Protein AF-A0A183BE70-F1 (afdb_monomer_lite)

Organism: NCBI:txid27848

pLDDT: mean 85.97, std 14.42, range [34.66, 97.31]

Sequence (106 aa):
MLV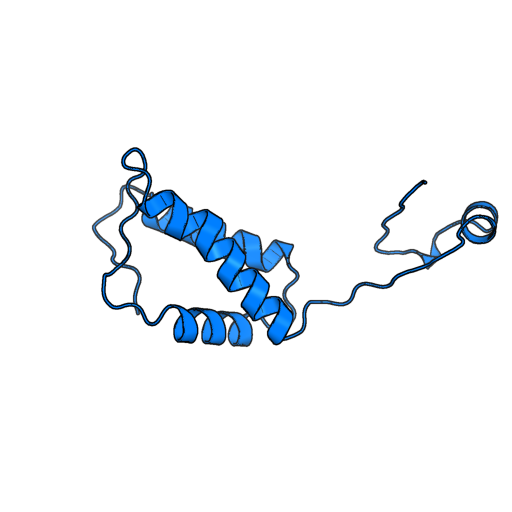LASNQPEQFDWAINDRMDEIVEFDLPGLSERERLVRHYFDIYLLQPSLDSRQRIRLANNIDYAGECTEVARRTEGFSGREISKIAVAWQERVSAPTHLTTIVN

Foldseek 3Di:
DDDDDDPCPVPDDPVVVVVDPDDDDDDADDLVRQLVLLLVLCCVQAVVLCVDPVAQGPADPDDPSSVVSSVVSVVQPPDHSVRSNVVSNVVSCVRRDPPDDDHPDD

Radius of gyration: 19.02 Å; chains: 1; bounding box: 44×25×52 Å

Secondary structure (DSSP, 8-state):
------S-GGGS-HHHHTT-S-----PPP-HHHHHHHHHHHHIIIIIHHHH-TTS-----TT--HHHHHHHHHHHTTT--HHHHHHHHHHHHHHHHSSSS------

Structure (mmCIF, N/CA/C/O backbone):
data_AF-A0A183BE70-F1
#
_entry.id   AF-A0A183BE70-F1
#
loop_
_atom_site.group_PDB
_atom_site.id
_atom_site.type_symbol
_atom_site.label_atom_id
_atom_site.label_alt_id
_atom_site.label_comp_id
_atom_site.label_asym_id
_atom_site.label_entity_id
_atom_site.label_seq_id
_atom_site.pdbx_PDB_ins_code
_atom_site.Cartn_x
_atom_site.Cartn_y
_atom_site.Cartn_z
_atom_site.occupancy
_atom_site.B_iso_or_equiv
_atom_site.auth_seq_id
_atom_site.auth_comp_id
_atom_site.auth_asym_id
_atom_site.auth_atom_id
_atom_site.pdbx_PDB_model_num
ATOM 1 N N . MET A 1 1 ? -25.236 3.380 6.834 1.00 87.00 1 MET A N 1
ATOM 2 C CA . MET A 1 1 ? -23.889 2.894 7.185 1.00 87.00 1 MET A CA 1
ATOM 3 C C . MET A 1 1 ? -22.960 4.092 7.194 1.00 87.00 1 MET A C 1
ATOM 5 O O . MET A 1 1 ? -22.883 4.773 6.178 1.00 87.00 1 MET A O 1
ATOM 9 N N . LEU A 1 2 ? -22.360 4.392 8.344 1.00 91.56 2 LEU A N 1
ATOM 10 C CA . LEU A 1 2 ? -21.376 5.460 8.518 1.00 91.56 2 LEU A CA 1
ATOM 11 C C . LEU A 1 2 ? -20.021 4.794 8.771 1.00 91.56 2 LEU A C 1
ATOM 13 O O . LEU A 1 2 ? -19.960 3.860 9.561 1.00 91.56 2 LEU A O 1
ATOM 17 N N . VAL A 1 3 ? -18.968 5.250 8.092 1.00 92.75 3 VAL A N 1
ATOM 18 C CA . VAL A 1 3 ? -17.596 4.764 8.297 1.00 92.75 3 VAL A CA 1
ATOM 19 C C . VAL A 1 3 ? -16.756 5.937 8.780 1.00 92.75 3 VAL A C 1
ATOM 21 O O . VAL A 1 3 ? -16.743 6.989 8.140 1.00 92.75 3 VAL A O 1
ATOM 24 N N . LEU A 1 4 ? -16.082 5.753 9.911 1.00 92.38 4 LEU A N 1
ATOM 25 C CA . LEU A 1 4 ? -15.167 6.725 10.501 1.00 92.38 4 LEU A CA 1
ATOM 26 C C . LEU A 1 4 ? -13.740 6.180 10.412 1.00 92.38 4 LEU A C 1
ATOM 28 O O . LEU A 1 4 ? -13.525 4.979 10.547 1.00 92.38 4 LEU A O 1
ATOM 32 N N . ALA A 1 5 ? -12.772 7.065 10.192 1.00 93.50 5 ALA A N 1
ATOM 33 C CA . ALA A 1 5 ? -11.351 6.740 10.228 1.00 93.50 5 ALA A CA 1
ATOM 34 C C . ALA A 1 5 ? -10.628 7.803 11.057 1.00 93.50 5 ALA A C 1
ATOM 36 O O . ALA A 1 5 ? -10.798 9.000 10.817 1.00 93.50 5 ALA A O 1
ATOM 37 N N . SER A 1 6 ? -9.841 7.370 12.037 1.00 93.25 6 SER A N 1
ATOM 38 C CA . SER A 1 6 ? -9.035 8.241 12.890 1.00 93.25 6 SER A CA 1
ATOM 39 C C . SER A 1 6 ? -7.706 7.563 13.186 1.00 93.25 6 SER A C 1
ATOM 41 O O . SER A 1 6 ? -7.661 6.353 13.378 1.00 93.25 6 SER A O 1
ATOM 43 N N . ASN A 1 7 ? -6.640 8.359 13.257 1.00 92.88 7 ASN A N 1
ATOM 44 C CA . ASN A 1 7 ? -5.341 7.900 13.756 1.00 92.88 7 ASN A CA 1
ATOM 45 C C . ASN A 1 7 ? -5.268 7.935 15.294 1.00 92.88 7 ASN A C 1
ATOM 47 O O . ASN A 1 7 ? -4.262 7.524 15.857 1.00 92.88 7 ASN A O 1
ATOM 51 N N . GLN A 1 8 ? -6.288 8.499 15.950 1.00 91.69 8 GLN A N 1
ATOM 52 C CA . GLN A 1 8 ? -6.408 8.636 17.404 1.00 91.69 8 GLN A CA 1
ATOM 53 C C . GLN A 1 8 ? -7.846 8.281 17.822 1.00 91.69 8 GLN A C 1
ATOM 55 O O . GLN A 1 8 ? -8.633 9.178 18.149 1.00 91.69 8 GLN A O 1
ATOM 60 N N . PRO A 1 9 ? -8.265 7.007 17.704 1.00 90.38 9 PRO A N 1
ATOM 61 C CA . PRO A 1 9 ? -9.616 6.582 18.083 1.00 90.38 9 PRO A CA 1
ATOM 62 C C . PRO A 1 9 ? -9.921 6.819 19.571 1.00 90.38 9 PRO A C 1
ATOM 64 O O . PRO A 1 9 ? -11.065 7.069 19.937 1.00 90.38 9 PRO A O 1
ATOM 67 N N . GLU A 1 10 ? -8.903 6.831 20.430 1.00 89.75 10 GLU A N 1
ATOM 68 C CA . GLU A 1 10 ? -9.010 7.092 21.867 1.00 89.75 10 GLU A CA 1
ATOM 69 C C . GLU A 1 10 ? -9.510 8.503 22.217 1.00 89.75 10 GLU A C 1
ATOM 71 O O . GLU A 1 10 ? -9.926 8.747 23.348 1.00 89.75 10 GLU A O 1
ATOM 76 N N . GLN A 1 11 ? -9.485 9.439 21.262 1.00 92.75 11 GLN A N 1
ATOM 77 C CA . GLN A 1 11 ? -10.014 10.792 21.447 1.00 92.75 11 GLN A CA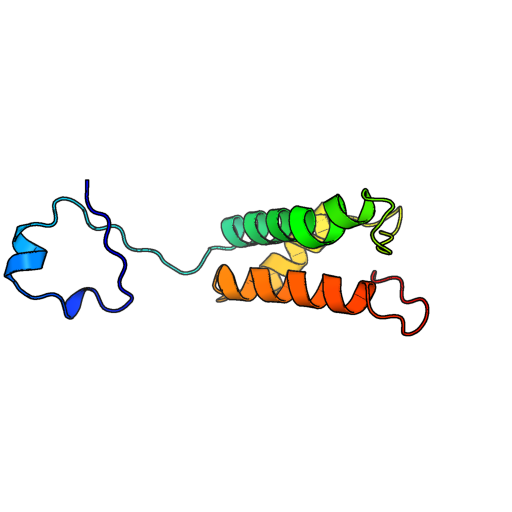 1
ATOM 78 C C . GLN A 1 11 ? -11.520 10.901 21.187 1.00 92.75 11 GLN A C 1
ATOM 80 O O . GLN A 1 11 ? -12.090 11.978 21.380 1.00 92.75 11 GLN A O 1
ATOM 85 N N . PHE A 1 12 ? -12.176 9.828 20.740 1.00 92.19 12 PHE A N 1
ATOM 86 C CA . PHE A 1 12 ? -13.620 9.847 20.557 1.00 92.19 12 PHE A CA 1
ATOM 87 C C . PHE A 1 12 ? -14.352 9.964 21.890 1.00 92.19 12 PHE A C 1
ATOM 89 O O . PHE A 1 12 ? -13.993 9.338 22.889 1.00 92.19 12 PHE A O 1
ATOM 96 N N . ASP A 1 13 ? -15.405 10.785 21.896 1.00 93.69 13 ASP A N 1
ATOM 97 C CA . ASP A 1 13 ? -16.253 10.912 23.068 1.00 93.69 13 ASP A CA 1
ATOM 98 C C . ASP A 1 13 ? -17.038 9.617 23.324 1.00 93.69 13 ASP A C 1
ATOM 100 O O . ASP A 1 13 ? -17.146 8.712 22.489 1.00 93.69 13 ASP A O 1
ATOM 104 N N . TRP A 1 14 ? -17.585 9.515 24.528 1.00 93.00 14 TRP A N 1
ATOM 105 C CA . TRP A 1 14 ? -18.336 8.341 24.955 1.00 93.00 14 TRP A CA 1
ATOM 106 C C . TRP A 1 14 ? -19.585 8.087 24.094 1.00 93.00 14 TRP A C 1
ATOM 108 O O . TRP A 1 14 ? -19.972 6.936 23.927 1.00 93.00 14 TRP A O 1
ATOM 118 N N . ALA A 1 15 ? -20.207 9.130 23.535 1.00 95.19 15 ALA A N 1
ATOM 119 C CA . ALA A 1 15 ? -21.454 9.016 22.784 1.00 95.19 15 ALA A CA 1
ATOM 120 C C . ALA A 1 15 ? -21.226 8.477 21.366 1.00 95.19 15 ALA A C 1
ATOM 122 O O . ALA A 1 15 ? -22.094 7.797 20.818 1.00 95.19 15 ALA A O 1
ATOM 123 N N . ILE A 1 16 ? -20.071 8.777 20.772 1.00 91.81 16 ILE A N 1
ATOM 124 C CA . ILE A 1 16 ? -19.622 8.190 19.509 1.00 91.81 16 ILE A CA 1
ATOM 125 C C . ILE A 1 16 ? -19.247 6.727 19.731 1.00 91.81 16 ILE A C 1
ATOM 127 O O . ILE A 1 16 ? -19.731 5.871 18.994 1.00 91.81 16 ILE A O 1
ATOM 131 N N . ASN A 1 17 ? -18.455 6.434 20.767 1.00 90.69 17 ASN A N 1
ATOM 132 C CA . ASN A 1 17 ? -18.036 5.064 21.077 1.00 90.69 17 ASN A CA 1
ATOM 133 C C . ASN A 1 17 ? -19.229 4.136 21.367 1.00 90.69 17 ASN A C 1
ATOM 135 O O . ASN A 1 17 ? -19.243 3.007 20.890 1.00 90.69 17 ASN A O 1
ATOM 139 N N . ASP A 1 18 ? -20.263 4.622 22.064 1.00 93.50 18 ASP A N 1
ATOM 140 C CA . ASP A 1 18 ? -21.503 3.870 22.340 1.00 93.50 18 ASP A CA 1
ATOM 141 C C . ASP A 1 18 ? -22.297 3.506 21.068 1.00 93.50 18 ASP A C 1
ATOM 143 O O . ASP A 1 18 ? -23.133 2.607 21.076 1.00 93.50 18 ASP A O 1
ATOM 147 N N . ARG A 1 19 ? -22.038 4.198 19.951 1.00 95.31 19 ARG A N 1
ATOM 148 C CA . ARG A 1 19 ? -22.733 4.015 18.666 1.00 95.31 19 ARG A CA 1
ATOM 149 C C . ARG A 1 19 ? -21.877 3.328 17.602 1.00 95.31 19 ARG A C 1
ATOM 151 O O . ARG A 1 19 ? -22.293 3.282 16.443 1.00 95.31 19 ARG A O 1
ATOM 158 N N . MET A 1 20 ? -20.684 2.855 17.955 1.00 91.88 20 MET A N 1
ATOM 159 C CA . MET A 1 20 ? -19.799 2.133 17.046 1.00 91.88 20 MET A CA 1
ATOM 160 C C . MET A 1 20 ? -19.964 0.630 17.249 1.00 91.88 20 MET A C 1
ATOM 162 O O . MET A 1 20 ? -19.561 0.091 18.273 1.00 91.88 20 MET A O 1
ATOM 166 N N . ASP A 1 21 ? -20.544 -0.038 16.251 1.00 94.81 21 ASP A N 1
ATOM 167 C CA . ASP A 1 21 ? -20.762 -1.487 16.297 1.00 94.81 21 ASP A CA 1
ATOM 168 C C . ASP A 1 21 ? -19.458 -2.277 16.083 1.00 94.81 21 ASP A C 1
ATOM 170 O O . ASP A 1 21 ? -19.221 -3.280 16.747 1.00 94.81 21 ASP A O 1
ATOM 174 N N . GLU A 1 22 ? -18.600 -1.815 15.167 1.00 91.62 22 GLU A N 1
ATOM 175 C CA . GLU A 1 22 ? -17.381 -2.513 14.742 1.00 91.62 22 GLU A CA 1
ATOM 176 C C . GLU A 1 22 ? -16.193 -1.547 14.672 1.00 91.62 22 GLU A C 1
ATOM 178 O O . GLU A 1 22 ? -16.297 -0.451 14.110 1.00 91.62 22 GLU A O 1
ATOM 183 N N . ILE A 1 23 ? -15.043 -1.972 15.203 1.00 89.88 23 ILE A N 1
ATOM 184 C CA . ILE A 1 23 ? -13.779 -1.227 15.152 1.00 89.88 23 ILE A CA 1
ATOM 185 C C . ILE A 1 23 ? -12.731 -2.109 14.491 1.00 89.88 23 ILE A C 1
ATOM 187 O O . ILE A 1 23 ? -12.477 -3.226 14.937 1.00 89.88 23 ILE A O 1
ATOM 191 N N . VAL A 1 24 ? -12.113 -1.592 13.433 1.00 93.25 24 VAL A N 1
ATOM 192 C CA . VAL A 1 24 ? -11.038 -2.277 12.715 1.00 93.25 24 VAL A CA 1
ATOM 193 C C . VAL A 1 24 ? -9.786 -1.422 12.793 1.00 93.25 24 VAL A C 1
ATOM 195 O O . VAL A 1 24 ? -9.777 -0.277 12.340 1.00 93.25 24 VAL A O 1
ATOM 198 N N . GLU A 1 25 ? -8.736 -1.991 13.373 1.00 91.62 25 GLU A N 1
ATOM 199 C CA . GLU A 1 25 ? -7.414 -1.381 13.422 1.00 91.62 25 GLU A CA 1
ATOM 200 C C . GLU A 1 25 ? -6.621 -1.731 12.158 1.00 91.62 25 GLU A C 1
ATOM 202 O O . GLU A 1 25 ? -6.714 -2.842 11.630 1.00 91.62 25 GLU A O 1
ATOM 207 N N . PHE A 1 26 ? -5.856 -0.761 11.658 1.00 92.31 26 PHE A N 1
ATOM 208 C CA . PHE A 1 26 ? -5.023 -0.921 10.472 1.00 92.31 26 PHE A CA 1
ATOM 209 C C . PHE A 1 26 ? -3.568 -0.627 10.815 1.00 92.31 26 PHE A C 1
ATOM 211 O O . PHE A 1 26 ? -3.180 0.530 10.977 1.00 92.31 26 PHE A O 1
ATOM 218 N N . ASP A 1 27 ? -2.764 -1.683 10.850 1.00 93.69 27 ASP A N 1
ATOM 219 C CA . ASP A 1 27 ? -1.316 -1.571 10.958 1.00 93.69 27 ASP A CA 1
ATOM 220 C C . ASP A 1 27 ? -0.667 -1.138 9.636 1.00 93.69 27 ASP A C 1
ATOM 222 O O . ASP A 1 2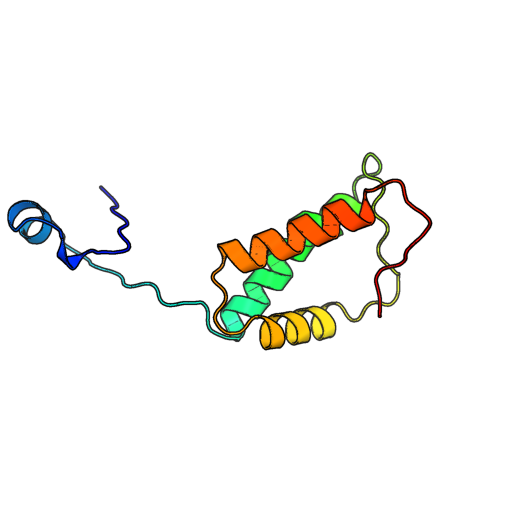7 ? -1.271 -1.120 8.555 1.00 93.69 27 ASP A O 1
ATOM 226 N N . LEU A 1 28 ? 0.626 -0.822 9.717 1.00 96.38 28 LEU A N 1
ATOM 227 C CA . LEU A 1 28 ? 1.463 -0.681 8.532 1.00 96.38 28 LEU A CA 1
ATOM 228 C C . LEU A 1 28 ? 1.488 -1.993 7.727 1.00 96.38 28 LEU A C 1
ATOM 230 O O . LEU A 1 28 ? 1.473 -3.082 8.303 1.00 96.38 28 LEU A O 1
ATOM 234 N N . PRO A 1 29 ? 1.571 -1.917 6.386 1.00 97.12 29 PRO A N 1
ATOM 235 C CA . PRO A 1 29 ? 1.542 -3.103 5.545 1.00 97.12 29 PRO A CA 1
ATOM 236 C C . PRO A 1 29 ? 2.735 -4.022 5.836 1.00 97.12 29 PRO A C 1
ATOM 238 O O . PRO A 1 29 ? 3.897 -3.594 5.822 1.00 97.12 29 PRO A O 1
ATOM 241 N N . GLY A 1 30 ? 2.447 -5.310 6.025 1.00 96.56 30 GLY A N 1
ATOM 242 C CA . GLY A 1 30 ? 3.447 -6.372 6.066 1.00 96.56 30 GLY A CA 1
ATOM 243 C C . GLY A 1 30 ? 4.138 -6.562 4.713 1.00 96.56 30 GLY A C 1
ATOM 244 O O . GLY A 1 30 ? 3.804 -5.927 3.714 1.00 96.56 30 GLY A O 1
ATOM 245 N N . LEU A 1 31 ? 5.147 -7.436 4.656 1.00 96.44 31 LEU A N 1
ATOM 246 C CA . LEU A 1 31 ? 5.934 -7.632 3.431 1.00 96.44 31 LEU A CA 1
ATOM 247 C C . LEU A 1 31 ? 5.056 -8.029 2.233 1.00 96.44 31 LEU A C 1
ATOM 249 O O . LEU A 1 31 ? 5.238 -7.507 1.135 1.00 96.44 31 LEU A O 1
ATOM 253 N N . SER A 1 32 ? 4.083 -8.915 2.452 1.00 96.00 32 SER A N 1
ATOM 254 C CA . SER A 1 32 ? 3.213 -9.418 1.386 1.00 96.00 32 SER A CA 1
ATOM 255 C C . SER A 1 32 ? 2.281 -8.334 0.833 1.00 96.00 32 SER A C 1
ATOM 257 O O . SER A 1 32 ? 2.067 -8.233 -0.376 1.00 96.00 32 SER A O 1
ATOM 259 N N . GLU A 1 33 ? 1.773 -7.473 1.712 1.00 96.94 33 GLU A N 1
ATOM 260 C CA . GLU A 1 33 ? 0.945 -6.324 1.382 1.00 96.94 33 GLU A CA 1
ATOM 261 C C . GLU A 1 33 ? 1.771 -5.278 0.638 1.00 96.94 33 GLU A C 1
ATOM 263 O O . GLU A 1 33 ? 1.321 -4.756 -0.381 1.00 96.94 33 GLU A O 1
ATOM 268 N N . ARG A 1 34 ? 3.007 -5.018 1.086 1.00 97.31 34 ARG A N 1
ATOM 269 C CA . ARG A 1 34 ? 3.931 -4.107 0.399 1.00 97.31 34 ARG A CA 1
ATOM 270 C C . ARG A 1 34 ? 4.257 -4.586 -1.004 1.00 97.31 34 ARG A C 1
ATOM 272 O O . ARG A 1 34 ? 4.199 -3.782 -1.925 1.00 97.31 34 ARG A O 1
ATOM 279 N N . GLU A 1 35 ? 4.512 -5.876 -1.209 1.00 96.56 35 GLU A N 1
ATOM 280 C CA . GLU A 1 35 ? 4.710 -6.411 -2.560 1.00 96.56 35 GLU A CA 1
ATOM 281 C C . GLU A 1 35 ? 3.497 -6.176 -3.464 1.00 96.56 35 GLU A C 1
ATOM 283 O O . GLU A 1 35 ? 3.646 -5.789 -4.625 1.00 96.56 35 GLU A O 1
ATOM 288 N N . ARG A 1 36 ? 2.284 -6.397 -2.943 1.00 96.81 36 ARG A N 1
ATOM 289 C CA . ARG A 1 36 ? 1.043 -6.139 -3.687 1.00 96.81 36 ARG A CA 1
ATOM 290 C C . ARG A 1 36 ? 0.890 -4.656 -4.017 1.00 96.81 36 ARG A C 1
ATOM 292 O O . ARG A 1 36 ? 0.557 -4.333 -5.154 1.00 96.81 36 ARG A O 1
ATOM 299 N N . LEU A 1 37 ? 1.173 -3.770 -3.062 1.00 97.12 37 LEU A N 1
ATOM 300 C CA . LEU A 1 37 ? 1.123 -2.318 -3.250 1.00 97.12 37 LEU A CA 1
ATOM 301 C C . LEU A 1 37 ? 2.153 -1.840 -4.279 1.00 97.12 37 LEU A C 1
ATOM 303 O O . LEU A 1 37 ? 1.802 -1.081 -5.176 1.00 97.12 37 LEU A O 1
ATOM 307 N N . VAL A 1 38 ? 3.400 -2.306 -4.191 1.00 96.31 38 VAL A N 1
ATOM 308 C CA . VAL A 1 38 ? 4.466 -1.957 -5.142 1.00 96.31 38 VAL A CA 1
ATOM 309 C C . VAL A 1 38 ? 4.084 -2.393 -6.553 1.00 96.31 38 VAL A C 1
ATOM 311 O O . VAL A 1 38 ? 4.157 -1.579 -7.473 1.00 96.31 38 VAL A O 1
ATOM 314 N N . ARG A 1 39 ? 3.608 -3.635 -6.728 1.00 94.88 39 ARG A N 1
ATOM 315 C CA . ARG A 1 39 ? 3.142 -4.117 -8.038 1.00 94.88 39 ARG A CA 1
ATOM 316 C C . ARG A 1 39 ? 1.991 -3.261 -8.568 1.00 94.88 39 ARG A C 1
ATOM 318 O O . ARG A 1 39 ? 2.036 -2.799 -9.703 1.00 94.88 39 ARG A O 1
ATOM 325 N N . HIS A 1 40 ? 0.997 -2.991 -7.725 1.00 95.81 40 HIS A N 1
ATOM 326 C CA . HIS A 1 40 ? -0.160 -2.177 -8.090 1.00 95.81 40 HIS A CA 1
ATOM 327 C C . HIS A 1 40 ? 0.232 -0.765 -8.547 1.00 95.81 40 HIS A C 1
ATOM 329 O O . HIS A 1 40 ? -0.210 -0.308 -9.599 1.00 95.81 40 HIS A O 1
ATOM 335 N N . TYR A 1 41 ? 1.094 -0.077 -7.797 1.00 95.38 41 TYR A N 1
ATOM 336 C CA . TYR A 1 41 ? 1.503 1.279 -8.154 1.00 95.38 41 TYR A CA 1
ATOM 337 C C . TYR A 1 41 ? 2.454 1.322 -9.343 1.00 95.38 41 TYR A C 1
ATOM 339 O O . TYR A 1 41 ? 2.378 2.252 -10.141 1.00 95.38 41 TYR A O 1
ATOM 347 N N . PHE A 1 42 ? 3.313 0.320 -9.512 1.00 91.06 42 PHE A N 1
ATOM 348 C CA . PHE A 1 42 ? 4.098 0.216 -10.734 1.00 91.06 42 PHE A CA 1
ATOM 349 C C . PHE A 1 42 ? 3.191 0.053 -11.957 1.00 91.06 42 PHE A C 1
ATOM 351 O O . PHE A 1 42 ? 3.425 0.702 -12.976 1.00 91.06 42 PHE A O 1
ATOM 358 N N . ASP A 1 43 ? 2.149 -0.778 -11.866 1.00 90.94 43 ASP A N 1
ATOM 359 C CA . ASP A 1 43 ? 1.205 -0.954 -12.969 1.00 90.94 43 ASP A CA 1
ATOM 360 C C . ASP A 1 43 ? 0.550 0.383 -13.355 1.00 90.94 43 ASP A C 1
ATOM 362 O O . ASP A 1 43 ? 0.630 0.817 -14.504 1.00 90.94 43 ASP A O 1
ATOM 366 N N . ILE A 1 44 ? 0.011 1.097 -12.363 1.00 91.81 44 ILE A N 1
ATOM 367 C CA . ILE A 1 44 ? -0.682 2.377 -12.564 1.00 91.81 44 ILE A CA 1
ATOM 368 C C . ILE A 1 44 ? 0.245 3.479 -13.091 1.00 91.81 44 ILE A C 1
ATOM 370 O O . ILE A 1 44 ? -0.149 4.234 -13.978 1.00 91.81 44 ILE A O 1
ATOM 374 N N . TYR A 1 45 ? 1.452 3.620 -12.536 1.00 89.56 45 TYR A N 1
ATOM 375 C CA . TYR A 1 45 ? 2.304 4.790 -12.788 1.00 89.56 45 TYR A CA 1
ATOM 376 C C . TYR A 1 45 ? 3.402 4.562 -13.827 1.00 89.56 45 TYR A C 1
ATOM 378 O O . TYR A 1 45 ? 3.966 5.534 -14.333 1.00 89.56 45 TYR A O 1
ATOM 386 N N . LEU A 1 46 ? 3.711 3.313 -14.177 1.00 86.69 46 LEU A N 1
ATOM 387 C CA . LEU A 1 46 ? 4.775 2.994 -15.129 1.00 86.69 46 LEU A CA 1
ATOM 388 C C . LEU A 1 46 ? 4.286 2.097 -16.266 1.00 86.69 46 LEU A C 1
ATOM 390 O O . LEU A 1 46 ? 4.500 2.444 -17.428 1.00 86.69 46 LEU A O 1
ATOM 394 N N . LEU A 1 47 ? 3.620 0.976 -15.970 1.00 86.69 47 LEU A N 1
ATOM 395 C CA . LEU A 1 47 ? 3.234 0.010 -17.005 1.00 86.69 47 LEU A CA 1
ATOM 396 C C . LEU A 1 47 ? 2.127 0.551 -17.909 1.00 86.69 47 LEU A C 1
ATOM 398 O O . LEU A 1 47 ? 2.344 0.667 -19.113 1.00 86.69 47 LEU A O 1
ATOM 402 N N . GLN A 1 48 ? 0.980 0.938 -17.355 1.00 88.25 48 GLN A N 1
ATOM 403 C CA . GLN A 1 48 ? -0.134 1.481 -18.140 1.00 88.25 48 GLN A CA 1
ATOM 404 C C . GLN A 1 48 ? 0.273 2.750 -18.913 1.00 88.25 48 GLN A C 1
ATOM 406 O O . GLN A 1 48 ? 0.053 2.799 -20.125 1.00 88.25 48 GLN A O 1
ATOM 411 N N . PRO A 1 49 ? 0.963 3.725 -18.290 1.00 86.44 49 PRO A N 1
ATOM 412 C CA . PRO A 1 49 ? 1.630 4.824 -18.979 1.00 86.44 49 PRO A CA 1
ATOM 413 C C . PRO A 1 49 ? 2.528 4.429 -20.147 1.00 86.44 49 PRO A C 1
ATOM 415 O O . PRO A 1 49 ? 2.496 5.085 -21.180 1.00 86.44 49 PRO A O 1
ATOM 418 N N . SER A 1 50 ? 3.317 3.360 -20.026 1.00 83.50 50 SER A N 1
ATOM 419 C CA . SER A 1 50 ? 4.202 2.923 -21.114 1.00 83.50 50 SER A CA 1
ATOM 420 C C . SER A 1 50 ? 3.463 2.359 -22.333 1.00 83.50 50 SER A C 1
ATOM 422 O O . SER A 1 50 ? 4.016 2.334 -23.433 1.00 83.50 50 SER A O 1
ATOM 424 N N . LEU A 1 51 ? 2.216 1.912 -22.146 1.00 83.44 51 LEU A N 1
ATOM 425 C CA . LEU A 1 51 ? 1.358 1.400 -23.215 1.00 83.44 51 LEU A CA 1
ATOM 426 C C . LEU A 1 51 ? 0.602 2.525 -23.941 1.00 83.44 51 LEU A C 1
ATOM 428 O O . LEU A 1 51 ? 0.196 2.345 -25.091 1.00 83.44 51 LEU A O 1
ATOM 432 N N . ASP A 1 52 ? 0.416 3.682 -23.299 1.00 82.69 52 ASP A N 1
ATOM 433 C CA . ASP A 1 52 ? -0.204 4.850 -23.922 1.00 82.69 52 ASP A CA 1
ATOM 434 C C . ASP A 1 52 ? 0.814 5.595 -24.797 1.00 82.69 52 ASP A C 1
ATOM 436 O O . ASP A 1 52 ? 1.772 6.196 -24.315 1.00 82.69 52 ASP A O 1
ATOM 440 N N . SER A 1 53 ? 0.567 5.622 -26.108 1.00 69.50 53 SER A N 1
ATOM 441 C CA . SER A 1 53 ? 1.428 6.297 -27.088 1.00 69.50 53 SER A CA 1
ATOM 442 C C . SER A 1 53 ? 1.546 7.812 -26.882 1.00 69.50 53 SER A C 1
ATOM 444 O O . SER A 1 53 ? 2.462 8.435 -27.427 1.00 69.50 53 SER A O 1
ATOM 446 N N . ARG A 1 54 ? 0.644 8.421 -26.098 1.00 74.81 54 ARG A N 1
ATOM 447 C CA . ARG A 1 54 ? 0.728 9.836 -25.706 1.00 74.81 54 ARG A CA 1
ATOM 448 C C . ARG A 1 54 ? 1.780 10.084 -24.631 1.00 74.81 54 ARG A C 1
ATOM 450 O O . ARG A 1 54 ? 2.278 11.206 -24.530 1.00 74.81 54 ARG A O 1
ATOM 457 N N . GLN A 1 55 ? 2.118 9.072 -23.837 1.00 68.69 55 GLN A N 1
ATOM 458 C CA . GLN A 1 55 ? 3.095 9.183 -22.764 1.00 68.69 55 GLN A CA 1
ATOM 459 C C . GLN A 1 55 ? 4.462 8.673 -23.233 1.00 68.69 55 GLN A C 1
ATOM 461 O O . GLN A 1 55 ? 4.592 7.699 -23.968 1.00 68.69 55 GLN A O 1
ATOM 466 N N . ARG A 1 56 ? 5.530 9.374 -22.840 1.00 70.81 56 ARG A N 1
ATOM 467 C CA . ARG A 1 56 ? 6.909 9.082 -23.271 1.00 70.81 56 ARG A CA 1
ATOM 468 C C . ARG A 1 56 ? 7.631 8.139 -22.307 1.00 70.81 56 ARG A C 1
ATOM 470 O O . ARG A 1 56 ? 8.801 8.349 -22.007 1.00 70.81 56 ARG A O 1
ATOM 477 N N . ILE A 1 57 ? 6.952 7.107 -21.820 1.00 78.12 57 ILE A N 1
ATOM 478 C CA . ILE A 1 57 ? 7.543 6.130 -20.900 1.00 78.12 57 ILE A CA 1
ATOM 479 C C . ILE A 1 57 ? 7.867 4.864 -21.689 1.00 78.12 57 ILE A C 1
ATOM 481 O O . ILE A 1 57 ? 7.013 4.308 -22.371 1.00 78.12 57 ILE A O 1
ATOM 485 N N . ARG A 1 58 ? 9.122 4.413 -21.622 1.00 75.06 58 ARG A N 1
ATOM 486 C CA . ARG A 1 58 ? 9.559 3.145 -22.217 1.00 75.06 58 ARG A CA 1
ATOM 487 C C . ARG A 1 58 ? 10.178 2.276 -21.140 1.00 75.06 58 ARG A C 1
ATOM 489 O O . ARG A 1 58 ? 11.179 2.662 -20.542 1.00 75.06 58 ARG A O 1
ATOM 496 N N . LEU A 1 59 ? 9.588 1.110 -20.918 1.00 76.00 59 LEU A N 1
ATOM 497 C CA . LEU A 1 59 ? 10.150 0.092 -20.040 1.00 76.00 59 LEU A CA 1
ATOM 498 C C . LEU A 1 59 ? 11.206 -0.720 -20.795 1.00 76.00 59 LEU A C 1
ATOM 500 O O . LEU A 1 59 ? 11.113 -0.895 -22.011 1.00 76.00 59 LEU A O 1
ATOM 504 N N . ALA A 1 60 ? 12.227 -1.201 -20.087 1.00 77.44 60 ALA A N 1
ATOM 505 C CA . ALA A 1 60 ? 13.211 -2.088 -20.692 1.00 77.44 60 ALA A CA 1
ATOM 506 C C . ALA A 1 60 ? 12.615 -3.492 -20.890 1.00 77.44 60 ALA A C 1
ATOM 508 O O . ALA A 1 60 ? 11.928 -4.019 -20.019 1.00 77.44 60 ALA A O 1
ATOM 509 N N . ASN A 1 61 ? 12.920 -4.116 -22.030 1.00 69.75 61 ASN A N 1
ATOM 510 C CA . ASN A 1 61 ? 12.304 -5.376 -22.465 1.00 69.75 61 ASN A CA 1
ATOM 511 C C . ASN A 1 61 ? 12.676 -6.607 -21.613 1.00 69.75 61 ASN A C 1
ATOM 513 O O . ASN A 1 61 ? 12.117 -7.674 -21.839 1.00 69.75 61 ASN A O 1
ATOM 517 N N . ASN A 1 62 ? 13.633 -6.489 -20.687 1.00 74.38 62 ASN A N 1
ATOM 518 C CA . ASN A 1 62 ? 14.213 -7.623 -19.958 1.00 74.38 62 ASN A CA 1
ATOM 519 C C . ASN A 1 62 ? 14.275 -7.398 -18.437 1.00 74.38 62 ASN A C 1
ATOM 521 O O . ASN A 1 62 ? 15.200 -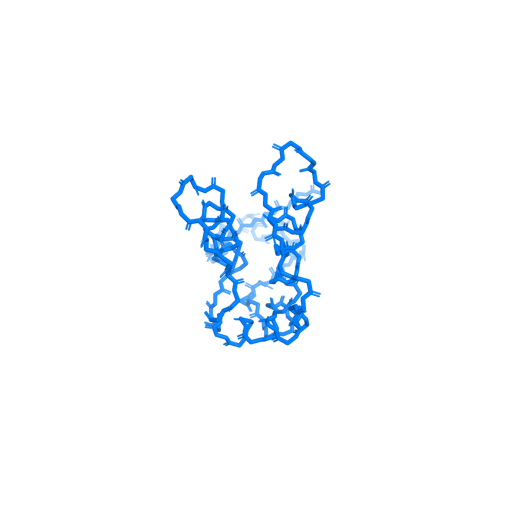7.868 -17.779 1.00 74.38 62 ASN A O 1
ATOM 525 N N . ILE A 1 63 ? 13.332 -6.626 -17.890 1.00 76.19 63 ILE A N 1
ATOM 526 C CA . ILE A 1 63 ? 13.223 -6.408 -16.442 1.00 76.19 63 ILE A CA 1
ATOM 527 C C . ILE A 1 63 ? 12.569 -7.632 -15.803 1.00 76.19 63 ILE A C 1
ATOM 529 O O . ILE A 1 63 ? 11.465 -8.014 -16.198 1.00 76.19 63 ILE A O 1
ATOM 533 N N . ASP A 1 64 ? 13.208 -8.199 -14.776 1.00 85.31 64 ASP A N 1
ATOM 534 C CA . ASP A 1 64 ? 12.543 -9.132 -13.865 1.00 85.31 64 ASP A CA 1
ATOM 535 C C . ASP A 1 64 ? 11.599 -8.357 -12.943 1.00 85.31 64 ASP A C 1
ATOM 537 O O . ASP A 1 64 ? 11.915 -7.991 -11.812 1.00 85.31 64 ASP A O 1
ATOM 541 N N . TYR A 1 65 ? 10.411 -8.077 -13.464 1.00 82.56 65 TYR A N 1
ATOM 542 C CA . TYR A 1 65 ? 9.412 -7.278 -12.774 1.00 82.56 65 TYR A CA 1
ATOM 543 C C . TYR A 1 65 ? 9.035 -7.848 -11.399 1.00 82.56 65 TYR A C 1
ATOM 545 O O . TYR A 1 65 ? 8.833 -7.101 -10.439 1.00 82.56 65 TYR A O 1
ATOM 553 N N . ALA A 1 66 ? 8.943 -9.176 -11.297 1.00 85.75 66 ALA A N 1
ATOM 554 C CA . ALA A 1 66 ? 8.572 -9.837 -10.057 1.00 85.75 66 ALA A CA 1
ATOM 555 C C . ALA A 1 66 ? 9.686 -9.707 -9.012 1.00 85.75 66 ALA A C 1
ATOM 557 O O . ALA A 1 66 ? 9.386 -9.353 -7.868 1.00 85.75 66 ALA A O 1
ATOM 558 N N . GLY A 1 67 ? 10.939 -9.937 -9.418 1.00 90.56 67 GLY A N 1
ATOM 559 C CA . GLY A 1 67 ? 12.117 -9.797 -8.565 1.00 90.56 67 GLY A CA 1
ATOM 560 C C . GLY A 1 67 ? 12.318 -8.370 -8.058 1.00 90.56 67 GLY A C 1
ATOM 561 O O . GLY A 1 67 ? 12.453 -8.166 -6.850 1.00 90.56 67 GLY A O 1
ATOM 562 N N . GLU A 1 68 ? 12.239 -7.380 -8.949 1.00 89.06 68 GLU A N 1
ATOM 563 C CA . GLU A 1 68 ? 12.401 -5.963 -8.594 1.00 89.06 68 GLU A CA 1
ATOM 564 C C . GLU A 1 68 ? 11.314 -5.488 -7.621 1.00 89.06 68 GLU A C 1
ATOM 566 O O . GLU A 1 68 ? 11.606 -4.838 -6.615 1.00 89.06 68 GLU A O 1
ATOM 571 N N . CYS A 1 69 ? 10.049 -5.858 -7.856 1.00 90.88 69 CYS A N 1
ATOM 572 C CA .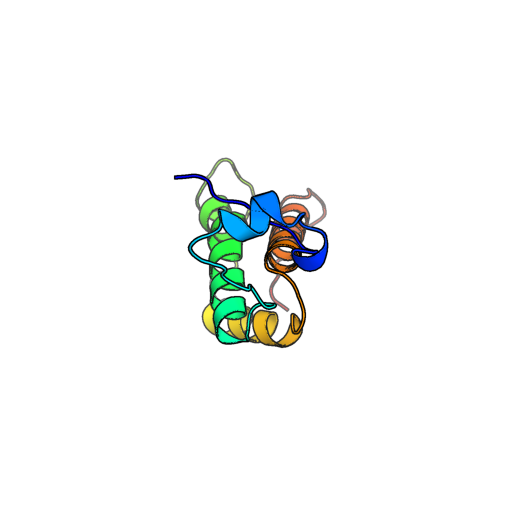 CYS A 1 69 ? 8.960 -5.491 -6.945 1.00 90.88 69 CYS A CA 1
ATOM 573 C C . CYS A 1 69 ? 9.136 -6.107 -5.553 1.00 90.88 69 CYS A C 1
ATOM 575 O O . CYS A 1 69 ? 8.848 -5.453 -4.548 1.00 90.88 69 CYS A O 1
ATOM 577 N N . THR A 1 70 ? 9.606 -7.354 -5.488 1.00 94.56 70 THR A N 1
ATOM 578 C CA . THR A 1 70 ? 9.911 -8.021 -4.220 1.00 94.56 70 THR A CA 1
ATOM 579 C C . THR A 1 70 ? 11.061 -7.326 -3.494 1.00 94.56 70 THR A C 1
ATOM 581 O O . THR A 1 70 ? 10.977 -7.113 -2.285 1.00 94.56 70 THR A O 1
ATOM 584 N N . GLU A 1 71 ? 12.108 -6.911 -4.204 1.00 94.94 71 GLU A N 1
ATOM 585 C CA . GLU A 1 71 ? 13.230 -6.207 -3.585 1.00 94.94 71 GLU A CA 1
ATOM 586 C C . GLU A 1 71 ? 12.829 -4.825 -3.060 1.00 94.94 71 GLU A C 1
ATOM 588 O O . GLU A 1 71 ? 13.130 -4.481 -1.914 1.00 94.94 71 GLU A O 1
ATOM 593 N N . VAL A 1 72 ? 12.061 -4.054 -3.834 1.00 94.56 72 VAL A N 1
ATOM 594 C CA . VAL A 1 72 ? 11.520 -2.773 -3.359 1.00 94.56 72 VAL A CA 1
ATOM 595 C C . VAL A 1 72 ? 10.665 -2.980 -2.107 1.00 94.56 72 VAL A C 1
ATOM 597 O O . VAL A 1 72 ? 10.840 -2.253 -1.131 1.00 94.56 72 VAL A O 1
ATOM 600 N N . ALA A 1 73 ? 9.797 -3.994 -2.081 1.00 96.38 73 ALA A N 1
ATOM 601 C CA . ALA A 1 73 ? 8.942 -4.268 -0.927 1.00 96.38 73 ALA A CA 1
ATOM 602 C C . ALA A 1 73 ? 9.725 -4.623 0.351 1.00 96.38 73 ALA A C 1
ATOM 604 O O . ALA A 1 73 ? 9.287 -4.272 1.456 1.00 96.38 73 ALA A O 1
ATOM 605 N N . ARG A 1 74 ? 10.884 -5.287 0.223 1.00 96.75 74 ARG A N 1
ATOM 606 C CA . ARG A 1 74 ? 11.807 -5.512 1.350 1.00 96.75 74 ARG A CA 1
ATOM 607 C C . ARG A 1 74 ? 12.421 -4.204 1.836 1.00 96.75 74 ARG A C 1
ATOM 609 O O . ARG A 1 74 ? 12.483 -3.978 3.037 1.00 96.75 74 ARG A O 1
ATOM 616 N N . ARG A 1 75 ? 12.832 -3.331 0.913 1.00 96.88 75 ARG A N 1
ATOM 617 C CA . ARG A 1 75 ? 13.491 -2.053 1.228 1.00 96.88 75 ARG A CA 1
ATOM 618 C C . ARG A 1 75 ? 12.556 -0.993 1.811 1.00 96.88 75 ARG A C 1
ATOM 620 O O . ARG A 1 75 ? 13.037 -0.064 2.450 1.00 96.88 75 ARG A O 1
ATOM 627 N N . THR A 1 76 ? 11.247 -1.113 1.604 1.00 96.25 76 THR A N 1
ATOM 628 C CA . THR A 1 76 ? 10.232 -0.183 2.129 1.00 96.25 76 THR A CA 1
ATOM 629 C C . THR A 1 76 ? 9.591 -0.680 3.430 1.00 96.25 76 THR A C 1
ATOM 631 O O . THR A 1 76 ? 8.400 -0.472 3.658 1.00 96.25 76 THR A O 1
ATOM 634 N N . GLU A 1 77 ? 10.329 -1.406 4.270 1.00 96.50 77 GLU A N 1
ATOM 635 C CA . GLU A 1 77 ? 9.832 -1.807 5.588 1.00 96.50 77 GLU A CA 1
ATOM 636 C C . GLU A 1 77 ? 9.455 -0.585 6.441 1.00 96.50 77 GLU A C 1
ATOM 638 O O . GLU A 1 77 ? 10.164 0.418 6.463 1.00 96.50 77 GLU A O 1
ATOM 643 N N . GLY A 1 78 ? 8.300 -0.660 7.110 1.00 96.25 78 GLY A N 1
ATOM 644 C CA . GLY A 1 78 ? 7.760 0.437 7.919 1.00 96.25 78 GLY A CA 1
ATOM 645 C C . GLY A 1 78 ? 7.069 1.551 7.125 1.00 96.25 78 GLY A C 1
ATOM 646 O O . GLY A 1 78 ? 6.609 2.517 7.723 1.00 96.25 78 GLY A O 1
ATOM 647 N N . PHE A 1 79 ? 6.968 1.439 5.798 1.00 97.19 79 PHE A N 1
ATOM 648 C CA . PHE A 1 79 ? 6.316 2.466 4.985 1.00 97.19 79 PHE A CA 1
ATOM 649 C C . PHE A 1 79 ? 4.807 2.237 4.942 1.00 97.19 79 PHE A C 1
ATOM 651 O O . PHE A 1 79 ? 4.333 1.114 4.763 1.00 97.19 79 PHE A O 1
ATOM 658 N N . SER A 1 80 ? 4.044 3.322 5.019 1.00 96.25 80 SER A N 1
ATOM 659 C CA . SER A 1 80 ? 2.609 3.322 4.752 1.00 96.25 80 SER A CA 1
ATOM 660 C C . SER A 1 80 ? 2.316 3.147 3.259 1.00 96.25 80 SER A C 1
ATOM 662 O O . SER A 1 80 ? 3.127 3.477 2.388 1.00 96.25 80 SER A O 1
ATOM 664 N N . GLY A 1 81 ? 1.093 2.721 2.927 1.00 95.06 81 GLY A N 1
ATOM 665 C CA . GLY A 1 81 ? 0.661 2.626 1.528 1.00 95.06 81 GLY A CA 1
ATOM 666 C C . GLY A 1 81 ? 0.759 3.952 0.760 1.00 95.06 81 GLY A C 1
ATOM 667 O O . GLY A 1 81 ? 1.016 3.944 -0.444 1.00 95.06 81 GLY A O 1
ATOM 668 N N . ARG A 1 82 ? 0.628 5.094 1.454 1.00 95.56 82 ARG A N 1
ATOM 669 C CA . ARG A 1 82 ? 0.813 6.435 0.875 1.00 95.56 82 ARG A CA 1
ATOM 670 C C . ARG A 1 82 ? 2.277 6.742 0.562 1.00 95.56 82 ARG A C 1
ATOM 672 O O . ARG A 1 82 ? 2.560 7.451 -0.396 1.00 95.56 82 ARG A O 1
ATOM 679 N N . GLU A 1 83 ? 3.214 6.282 1.378 1.00 96.81 83 GLU A N 1
ATOM 680 C CA . GLU A 1 83 ? 4.640 6.490 1.107 1.00 96.81 83 GLU A CA 1
ATOM 681 C C . GLU A 1 83 ? 5.100 5.633 -0.068 1.00 96.81 83 GLU A C 1
ATOM 683 O O . GLU A 1 83 ? 5.789 6.138 -0.951 1.00 96.81 83 GLU A O 1
ATOM 688 N N . ILE A 1 84 ? 4.632 4.384 -0.142 1.00 96.50 84 ILE A N 1
ATOM 689 C CA . ILE A 1 84 ? 4.908 3.495 -1.277 1.00 96.50 84 ILE A CA 1
ATOM 690 C C . ILE A 1 84 ? 4.360 4.096 -2.582 1.00 96.50 84 ILE A C 1
ATOM 692 O O . ILE A 1 84 ? 5.064 4.104 -3.592 1.00 96.50 84 ILE A O 1
ATOM 696 N N . SER A 1 85 ? 3.150 4.670 -2.574 1.00 95.69 85 SER A N 1
ATOM 697 C CA . SER A 1 85 ? 2.586 5.300 -3.779 1.00 95.69 85 SER A CA 1
ATOM 698 C C . SER A 1 85 ? 3.402 6.502 -4.259 1.00 95.69 85 SER A C 1
ATOM 700 O O . SER A 1 85 ? 3.621 6.666 -5.458 1.00 95.69 85 SER A O 1
ATOM 702 N N . LYS A 1 86 ? 3.926 7.317 -3.334 1.00 95.75 86 LYS A N 1
ATOM 703 C CA . LYS A 1 86 ? 4.786 8.461 -3.670 1.00 95.75 86 LYS A CA 1
ATOM 704 C C . LYS A 1 86 ? 6.084 8.050 -4.359 1.00 95.75 86 LYS A C 1
ATOM 706 O O . LYS A 1 86 ? 6.543 8.776 -5.235 1.00 95.75 86 LYS A O 1
ATOM 711 N N . ILE A 1 87 ? 6.666 6.907 -3.990 1.00 93.62 87 ILE A N 1
ATOM 712 C CA . ILE A 1 87 ? 7.861 6.377 -4.664 1.00 93.62 87 ILE A CA 1
ATOM 713 C C . ILE A 1 87 ? 7.553 6.111 -6.144 1.00 93.62 87 ILE A C 1
ATOM 715 O O . ILE A 1 87 ? 8.322 6.520 -7.012 1.00 93.62 87 ILE A O 1
ATOM 719 N N . ALA A 1 88 ? 6.407 5.492 -6.440 1.00 91.00 88 ALA A N 1
ATOM 720 C CA . ALA A 1 88 ? 6.014 5.192 -7.814 1.00 91.00 88 ALA A CA 1
ATOM 721 C C . ALA A 1 88 ? 5.761 6.456 -8.652 1.00 91.00 88 ALA A C 1
ATOM 723 O O . ALA A 1 88 ? 6.195 6.529 -9.802 1.00 91.00 88 ALA A O 1
ATOM 724 N N . VAL A 1 89 ? 5.140 7.483 -8.062 1.00 90.88 89 VAL A N 1
ATOM 725 C CA . VAL A 1 89 ? 4.986 8.800 -8.706 1.00 90.88 89 VAL A CA 1
ATOM 726 C C . VAL A 1 89 ? 6.353 9.424 -9.003 1.00 90.88 89 VAL A C 1
ATOM 728 O O . VAL A 1 89 ? 6.589 9.882 -10.118 1.00 90.88 89 VAL A O 1
ATOM 731 N N . ALA A 1 90 ? 7.290 9.372 -8.053 1.00 90.56 90 ALA A N 1
ATOM 732 C CA . ALA A 1 90 ? 8.640 9.898 -8.254 1.00 90.56 90 ALA A CA 1
ATOM 733 C C . ALA A 1 90 ? 9.393 9.173 -9.388 1.00 90.56 90 ALA A C 1
ATOM 735 O O . ALA A 1 90 ? 10.147 9.801 -10.135 1.00 90.56 90 ALA A O 1
ATOM 736 N N . TRP A 1 91 ? 9.180 7.863 -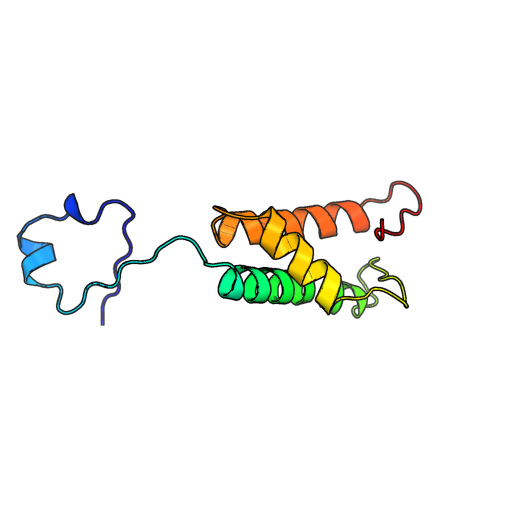9.564 1.00 88.56 91 TRP A N 1
ATOM 737 C CA . TRP A 1 91 ? 9.710 7.135 -10.721 1.00 88.56 91 TRP A CA 1
ATOM 738 C C . TRP A 1 91 ? 9.116 7.644 -12.034 1.00 88.56 91 TRP A C 1
ATOM 740 O O . TRP A 1 91 ? 9.864 7.906 -12.976 1.00 88.56 91 TRP A O 1
ATOM 750 N N . GLN A 1 92 ? 7.796 7.829 -12.091 1.00 86.19 92 GLN A N 1
ATOM 751 C CA . GLN A 1 92 ? 7.115 8.335 -13.282 1.00 86.19 92 GLN A CA 1
ATOM 752 C C . GLN A 1 92 ? 7.621 9.729 -13.677 1.00 86.19 92 GLN A C 1
ATOM 754 O O . GLN A 1 92 ? 7.922 9.967 -14.850 1.00 86.19 92 GLN A O 1
ATOM 759 N N . GLU A 1 93 ? 7.758 10.635 -12.706 1.00 86.94 93 GLU A N 1
ATOM 760 C CA . GLU A 1 93 ? 8.299 11.982 -12.915 1.00 86.94 93 GLU A CA 1
ATOM 761 C C . GLU A 1 93 ? 9.721 11.930 -13.477 1.00 86.94 93 GLU A C 1
ATOM 763 O O . GLU A 1 93 ? 10.042 12.630 -14.440 1.00 86.94 93 GLU A O 1
ATOM 768 N N . ARG A 1 94 ? 10.566 11.051 -12.926 1.00 84.69 94 ARG A N 1
ATOM 769 C CA . ARG A 1 94 ? 11.954 10.891 -13.368 1.00 84.69 94 ARG A CA 1
ATOM 770 C C . ARG A 1 94 ? 12.060 10.357 -14.795 1.00 84.69 94 ARG A C 1
ATOM 772 O O . ARG A 1 94 ? 12.923 10.817 -15.535 1.00 84.69 94 ARG A O 1
ATOM 779 N N . VAL A 1 95 ? 11.203 9.412 -15.182 1.00 79.00 95 VAL A N 1
ATOM 780 C CA . VAL A 1 95 ? 11.199 8.844 -16.543 1.00 79.00 95 VAL A CA 1
ATOM 781 C C . VAL A 1 95 ? 10.578 9.810 -17.559 1.00 79.00 95 VAL A C 1
ATOM 783 O O . VAL A 1 95 ? 10.989 9.834 -18.716 1.00 79.00 95 VAL A O 1
ATOM 786 N N . SER A 1 96 ? 9.611 10.627 -17.138 1.00 71.81 96 SER A N 1
ATOM 787 C CA . SER A 1 96 ? 8.912 11.576 -18.017 1.00 71.81 96 SER A CA 1
ATOM 788 C C . SER A 1 96 ? 9.667 12.895 -18.221 1.00 71.81 96 SER A C 1
ATOM 790 O O . SER A 1 96 ? 9.386 13.623 -19.178 1.00 71.81 96 SER A O 1
ATOM 792 N N . ALA A 1 97 ? 10.611 13.228 -17.336 1.00 69.25 97 ALA A N 1
ATOM 793 C CA . ALA A 1 97 ? 11.417 14.437 -17.447 1.00 69.25 97 ALA A CA 1
ATOM 794 C C . ALA A 1 97 ? 12.323 14.393 -18.702 1.00 69.25 97 ALA A C 1
ATOM 796 O O . ALA A 1 97 ? 12.982 13.386 -18.955 1.00 69.25 97 ALA A O 1
ATOM 797 N N . PRO A 1 98 ? 12.427 15.487 -19.483 1.00 56.25 98 PRO A N 1
ATOM 798 C CA . PRO A 1 98 ? 13.178 15.539 -20.746 1.00 56.25 98 PRO A CA 1
ATOM 799 C C . PRO A 1 98 ? 14.713 15.538 -20.586 1.00 56.25 98 PRO A C 1
ATOM 801 O O . PRO A 1 98 ? 15.436 15.966 -21.486 1.00 56.25 98 PRO A O 1
ATOM 804 N N . THR A 1 99 ? 15.237 15.049 -19.465 1.00 50.25 99 THR A N 1
ATOM 805 C CA . THR A 1 99 ? 16.670 15.053 -19.171 1.00 50.25 99 THR A CA 1
ATOM 806 C C . THR A 1 99 ? 17.259 13.689 -19.518 1.00 50.25 99 THR A C 1
ATOM 808 O O . THR A 1 99 ? 17.145 12.751 -18.744 1.00 50.25 99 THR A O 1
ATOM 811 N N . HIS A 1 100 ? 17.864 13.607 -20.708 1.00 41.84 100 HIS A N 1
ATOM 812 C CA . HIS A 1 100 ? 18.769 12.555 -21.195 1.00 41.84 100 HIS A CA 1
ATOM 813 C C . HIS A 1 100 ? 18.422 11.098 -20.830 1.00 41.84 100 HIS A C 1
ATOM 815 O O . HIS A 1 100 ? 18.735 10.637 -19.738 1.00 41.84 100 HIS A O 1
ATOM 821 N N . LEU A 1 101 ? 17.876 10.362 -21.813 1.00 43.72 101 LEU A N 1
ATOM 822 C CA . LEU A 1 101 ? 18.013 8.905 -22.017 1.00 43.72 101 LEU A CA 1
ATOM 823 C C . LEU A 1 101 ? 18.533 8.131 -20.792 1.00 43.72 101 LEU A C 1
ATOM 825 O O . LEU A 1 101 ? 19.688 7.714 -20.766 1.00 43.72 101 LEU A O 1
ATOM 829 N N . THR A 1 102 ? 17.695 7.941 -19.775 1.00 43.69 102 THR A N 1
ATOM 830 C CA . THR A 1 102 ? 18.055 7.094 -18.638 1.00 43.69 102 THR A CA 1
ATOM 831 C C . THR A 1 102 ? 17.059 5.952 -18.563 1.00 43.69 102 THR A C 1
ATOM 833 O O . THR A 1 102 ? 15.965 6.081 -18.020 1.00 43.69 102 THR A O 1
ATOM 836 N N . THR A 1 103 ? 17.448 4.828 -19.161 1.00 44.50 103 THR A N 1
ATOM 837 C CA . THR A 1 103 ? 16.893 3.511 -18.858 1.00 44.50 103 THR A CA 1
ATOM 838 C C . THR A 1 103 ? 17.053 3.280 -17.357 1.00 44.50 103 THR A C 1
ATOM 840 O O . THR A 1 103 ? 18.180 3.177 -16.879 1.00 44.50 103 THR A O 1
ATOM 843 N N . ILE A 1 104 ? 15.956 3.233 -16.600 1.00 48.97 104 ILE A N 1
ATOM 844 C CA . ILE A 1 104 ? 16.012 2.824 -15.193 1.00 48.97 104 ILE A CA 1
ATOM 845 C C . ILE A 1 104 ? 15.866 1.304 -15.150 1.00 48.97 104 ILE A C 1
ATOM 847 O O . ILE A 1 104 ? 14.752 0.793 -15.111 1.00 48.97 104 ILE A O 1
ATOM 851 N N . VAL A 1 105 ? 17.010 0.618 -15.207 1.00 46.16 105 VAL A N 1
ATOM 852 C CA . VAL A 1 105 ? 17.260 -0.687 -14.574 1.00 46.16 105 VAL A CA 1
ATOM 853 C C . VAL A 1 105 ? 18.749 -0.723 -14.226 1.00 46.16 105 VAL A C 1
ATOM 855 O O . VAL A 1 105 ? 19.586 -0.937 -15.104 1.00 46.16 105 VAL A O 1
ATOM 858 N N . ASN A 1 106 ? 19.059 -0.355 -12.986 1.00 34.66 106 ASN A N 1
ATOM 859 C CA . ASN A 1 106 ? 20.215 -0.759 -12.176 1.00 34.66 106 ASN A CA 1
ATOM 860 C C . ASN A 1 106 ? 20.128 -0.047 -10.825 1.00 34.66 106 ASN A C 1
ATOM 862 O O . ASN A 1 106 ? 19.932 1.191 -10.828 1.00 34.66 106 ASN A O 1
#

InterPro domains:
  IPR027417 P-loop containing nucleoside triphosphate hydrolase [G3DSA:3.40.50.300] (2-28)
  IPR027417 P-loop containing nucleoside triphosphate hydrolase [SSF52540] (2-90)